Protein AF-A0A953U4Z3-F1 (afdb_monomer_lite)

pLDDT: mean 74.59, std 13.3, range [44.25, 91.62]

Radius of gyration: 20.68 Å; chains: 1; bounding box: 50×20×60 Å

Foldseek 3Di:
DDPPPPPWDKDKDWDDDPQQKIKIWIWTWDDDPVDIDTDIDIDIDHDDDDPPDDDPDD

Secondary structure (DSSP, 8-state):
---------EEEEEEE-TTSEEEEEEEEEEEETTEEEEEEEEEEEE------SS----

Sequence (58 aa):
MLDVNTQQADFGLNYYLRDGLKATASYGRQFSSDGNFNLWTVGIAYRFALPLGPGGLQ

Structure (mmCIF, N/CA/C/O backbone):
data_AF-A0A953U4Z3-F1
#
_entry.id   AF-A0A953U4Z3-F1
#
loop_
_atom_site.group_PDB
_atom_site.id
_atom_site.type_symbol
_atom_site.label_atom_id
_atom_site.label_alt_id
_atom_site.label_comp_id
_atom_site.label_asym_id
_atom_site.label_entity_id
_atom_site.label_seq_id
_atom_site.pdbx_PDB_ins_code
_atom_site.Cartn_x
_atom_site.Cartn_y
_atom_site.Cartn_z
_atom_site.occupancy
_atom_site.B_iso_or_equiv
_atom_site.auth_seq_id
_atom_site.auth_comp_id
_atom_site.auth_asym_id
_atom_site.auth_atom_id
_atom_site.pdbx_PDB_model_num
ATOM 1 N N . MET A 1 1 ? 12.623 -1.561 -38.051 1.00 44.25 1 MET A N 1
ATOM 2 C CA . MET A 1 1 ? 11.797 -1.100 -36.917 1.00 44.25 1 MET A CA 1
ATOM 3 C C . MET A 1 1 ? 12.131 -2.003 -35.750 1.00 44.25 1 MET A C 1
ATOM 5 O O . MET A 1 1 ? 11.948 -3.204 -35.884 1.00 44.25 1 MET A O 1
ATOM 9 N N . LEU A 1 2 ? 12.758 -1.465 -34.704 1.00 49.97 2 LEU A N 1
ATOM 10 C CA . LEU A 1 2 ? 13.085 -2.237 -33.506 1.00 49.97 2 LEU A CA 1
ATOM 11 C C . LEU A 1 2 ? 11.803 -2.395 -32.693 1.00 49.97 2 LEU A C 1
ATOM 13 O O . LEU A 1 2 ? 11.167 -1.405 -32.342 1.00 49.97 2 LEU A O 1
ATOM 17 N N . ASP A 1 3 ? 11.427 -3.648 -32.487 1.00 55.88 3 ASP A N 1
ATOM 18 C CA . ASP A 1 3 ? 10.325 -4.085 -31.645 1.00 55.88 3 ASP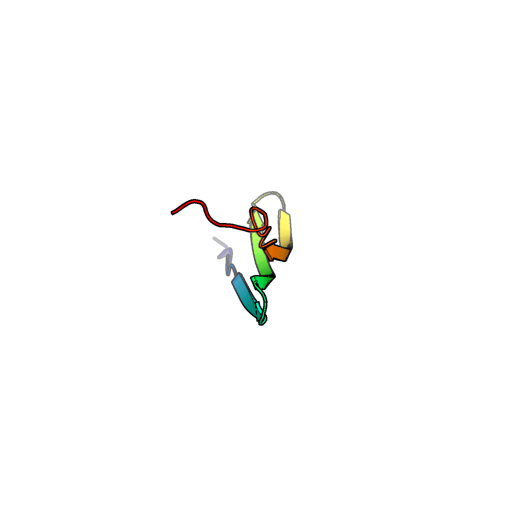 A CA 1
ATOM 19 C C . ASP A 1 3 ? 10.520 -3.514 -30.231 1.00 55.88 3 ASP A C 1
ATOM 21 O O . ASP A 1 3 ? 11.416 -3.922 -29.488 1.00 55.88 3 ASP A O 1
ATOM 25 N N . VAL A 1 4 ? 9.746 -2.483 -29.887 1.00 57.91 4 VAL A N 1
ATOM 26 C CA . VAL A 1 4 ? 9.669 -1.968 -28.519 1.00 57.91 4 VAL A CA 1
ATOM 27 C C . VAL A 1 4 ? 8.791 -2.947 -27.756 1.00 57.91 4 VAL A C 1
ATOM 29 O O . VAL A 1 4 ? 7.566 -2.922 -27.835 1.00 57.91 4 VAL A O 1
ATOM 32 N N . ASN A 1 5 ? 9.448 -3.861 -27.053 1.00 54.41 5 ASN A N 1
ATOM 33 C CA . ASN A 1 5 ? 8.788 -4.827 -26.196 1.00 54.41 5 ASN A CA 1
ATOM 34 C C . ASN A 1 5 ? 8.212 -4.098 -24.964 1.00 54.41 5 ASN A C 1
ATOM 36 O O . ASN A 1 5 ? 8.894 -3.883 -23.961 1.00 54.41 5 ASN A O 1
ATOM 40 N N . THR A 1 6 ? 6.949 -3.682 -25.063 1.00 57.31 6 THR A N 1
ATOM 41 C CA . THR A 1 6 ? 6.126 -3.100 -23.990 1.00 57.31 6 THR A CA 1
ATOM 42 C C . THR A 1 6 ? 5.468 -4.193 -23.147 1.00 57.31 6 THR A C 1
ATOM 44 O O . THR A 1 6 ? 4.260 -4.185 -22.919 1.00 57.31 6 THR A O 1
ATOM 47 N N . GLN A 1 7 ? 6.246 -5.164 -22.662 1.00 60.06 7 GLN A N 1
ATOM 48 C CA . GLN A 1 7 ? 5.750 -6.134 -21.683 1.00 60.06 7 GLN A CA 1
ATOM 49 C C . GLN A 1 7 ? 5.504 -5.445 -20.335 1.00 60.06 7 GLN A C 1
ATOM 51 O O . GLN A 1 7 ? 6.368 -5.384 -19.458 1.00 60.06 7 GLN A O 1
ATOM 56 N N . GLN A 1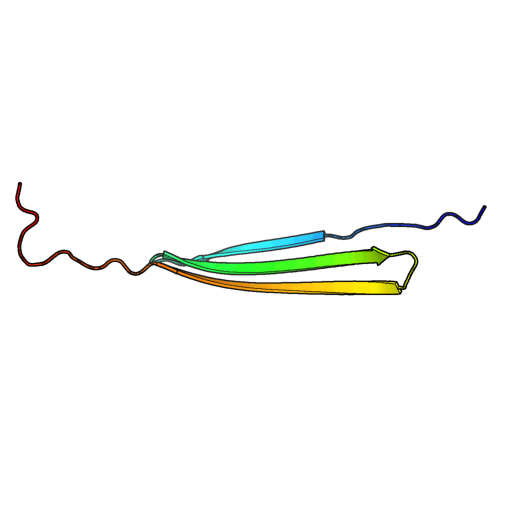 8 ? 4.299 -4.900 -20.185 1.00 63.72 8 GLN A N 1
ATOM 57 C CA . GLN A 1 8 ? 3.752 -4.389 -18.938 1.00 63.72 8 GLN A CA 1
ATOM 58 C C . GLN A 1 8 ? 3.445 -5.580 -18.025 1.00 63.72 8 GLN A C 1
ATOM 60 O O . GLN A 1 8 ? 2.383 -6.180 -18.096 1.00 63.72 8 GLN A O 1
ATOM 65 N N . ALA A 1 9 ? 4.424 -5.975 -17.212 1.00 62.81 9 ALA A N 1
ATOM 66 C CA . ALA A 1 9 ? 4.190 -6.918 -16.130 1.00 62.81 9 ALA A CA 1
ATOM 67 C C . ALA A 1 9 ? 3.476 -6.176 -14.994 1.00 62.81 9 ALA A C 1
ATOM 69 O O . ALA A 1 9 ? 4.076 -5.317 -14.337 1.00 62.81 9 ALA A O 1
ATOM 70 N N . ASP A 1 10 ? 2.203 -6.491 -14.792 1.00 75.69 10 ASP A N 1
ATOM 71 C CA . ASP A 1 10 ? 1.411 -6.048 -13.653 1.00 75.69 10 ASP A CA 1
ATOM 72 C C . ASP A 1 10 ? 1.158 -7.205 -12.678 1.00 75.69 10 ASP A C 1
ATOM 74 O O . ASP A 1 10 ? 0.985 -8.364 -13.054 1.00 75.69 10 ASP A O 1
ATOM 78 N N . PHE A 1 11 ? 1.205 -6.891 -11.386 1.00 81.00 11 PHE A N 1
ATOM 79 C CA . PHE A 1 11 ? 0.917 -7.838 -10.321 1.00 81.00 11 PHE A CA 1
ATOM 80 C C . PHE A 1 11 ? 0.236 -7.124 -9.160 1.00 81.00 11 PHE A C 1
ATOM 82 O O . PHE A 1 11 ? 0.655 -6.044 -8.743 1.00 81.00 11 PHE A O 1
ATOM 89 N N . GLY A 1 12 ? -0.808 -7.739 -8.610 1.00 86.50 12 GLY A N 1
ATOM 90 C CA . GLY A 1 12 ? -1.581 -7.185 -7.508 1.00 86.50 12 GLY A CA 1
ATOM 91 C C . GLY A 1 12 ? -1.928 -8.241 -6.468 1.00 86.50 12 GLY A C 1
ATOM 92 O O . GLY A 1 12 ? -2.415 -9.320 -6.794 1.00 86.50 12 GLY A O 1
ATOM 93 N N . LEU A 1 13 ? -1.723 -7.899 -5.201 1.00 87.25 13 LEU A N 1
ATOM 94 C CA . LEU A 1 13 ? -2.108 -8.679 -4.036 1.00 87.25 13 LEU A CA 1
ATOM 95 C C . LEU A 1 13 ? -3.098 -7.886 -3.192 1.00 87.25 13 LEU A C 1
ATOM 97 O O . LEU A 1 13 ? -2.867 -6.731 -2.833 1.00 87.25 13 LEU A O 1
ATOM 101 N N . ASN A 1 14 ? -4.198 -8.542 -2.838 1.00 89.62 14 ASN A N 1
ATOM 102 C CA . ASN A 1 14 ? -5.180 -8.028 -1.897 1.00 89.62 14 ASN A CA 1
ATOM 103 C C . ASN A 1 14 ? -5.324 -9.041 -0.765 1.00 89.62 14 ASN A C 1
ATOM 105 O O . ASN A 1 14 ? -5.750 -10.170 -0.998 1.00 89.62 14 ASN A O 1
ATOM 109 N N . TYR A 1 15 ? -5.005 -8.619 0.452 1.00 85.38 15 TYR A N 1
ATOM 110 C CA . TYR A 1 15 ? -5.191 -9.416 1.655 1.00 85.38 15 TYR A CA 1
ATOM 111 C C . TYR A 1 15 ? -6.301 -8.818 2.506 1.00 85.38 15 TYR A C 1
ATOM 113 O O . TYR A 1 15 ? -6.254 -7.649 2.887 1.00 85.38 15 TYR A O 1
ATOM 121 N N . TYR A 1 16 ? -7.297 -9.646 2.805 1.00 86.88 16 TYR A N 1
ATOM 122 C CA . TYR A 1 16 ? -8.386 -9.317 3.713 1.00 86.88 16 TYR A CA 1
ATOM 123 C C . TYR A 1 16 ? -8.100 -9.980 5.051 1.00 86.88 16 TYR A C 1
ATOM 125 O O . TYR A 1 16 ? -8.038 -11.206 5.150 1.00 86.88 16 TYR A O 1
ATOM 133 N N . LEU A 1 17 ? -7.894 -9.160 6.070 1.00 82.81 17 LEU A N 1
ATOM 134 C CA . LEU A 1 17 ? -7.732 -9.614 7.437 1.00 82.81 17 LEU A CA 1
ATOM 135 C C . LEU A 1 17 ? -9.104 -9.650 8.115 1.00 82.81 17 LEU A C 1
ATOM 137 O O . LEU A 1 17 ? -10.048 -8.954 7.722 1.00 82.81 17 LEU A O 1
ATOM 141 N N . ARG A 1 18 ? -9.218 -10.501 9.136 1.00 72.69 18 ARG A N 1
ATOM 142 C CA . ARG A 1 18 ? -10.379 -10.480 10.030 1.00 72.69 18 ARG A CA 1
ATOM 143 C C . ARG A 1 18 ? -10.445 -9.089 10.683 1.00 72.69 18 ARG A C 1
ATOM 145 O O . ARG A 1 18 ? -9.408 -8.472 10.894 1.00 72.69 18 ARG A O 1
ATOM 152 N N . ASP A 1 19 ? -11.661 -8.591 10.902 1.00 75.00 19 ASP A N 1
ATOM 153 C CA . ASP A 1 19 ? -11.971 -7.266 11.481 1.00 75.00 19 ASP A CA 1
ATOM 154 C C . ASP A 1 19 ? -11.989 -6.071 10.505 1.00 75.00 19 ASP A C 1
ATOM 156 O O . ASP A 1 19 ? -11.896 -4.915 10.905 1.00 75.00 19 ASP A O 1
ATOM 160 N N . GLY A 1 20 ? -12.174 -6.322 9.202 1.00 75.31 20 GLY A N 1
ATOM 161 C CA . GLY A 1 20 ? -12.411 -5.254 8.215 1.00 75.31 20 GLY A CA 1
ATOM 162 C C . GLY A 1 20 ? -11.154 -4.480 7.806 1.00 75.31 20 GLY A C 1
ATOM 163 O O . GLY A 1 20 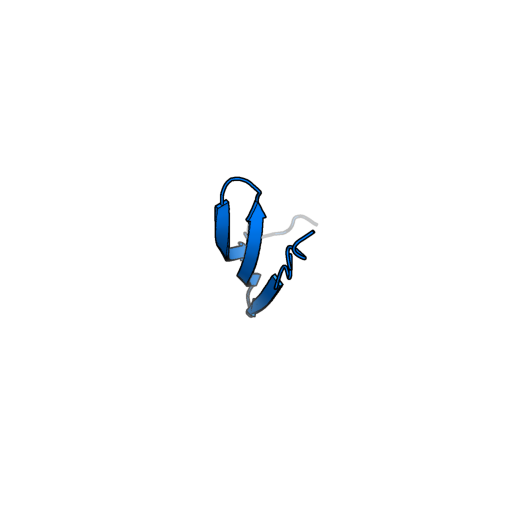? -11.254 -3.447 7.140 1.00 75.31 20 GLY A O 1
ATOM 164 N N . LEU A 1 21 ? -9.981 -4.989 8.184 1.00 85.75 21 LEU A N 1
ATOM 165 C CA . LEU A 1 21 ? -8.680 -4.519 7.738 1.00 85.75 21 LEU A CA 1
ATOM 166 C C . LEU A 1 21 ? -8.330 -5.158 6.385 1.00 85.75 21 LEU A C 1
ATOM 168 O O . LEU A 1 21 ? -8.389 -6.374 6.212 1.00 85.75 21 LEU A O 1
ATOM 172 N N . LYS A 1 22 ? -7.945 -4.337 5.412 1.00 91.06 22 LYS A N 1
ATOM 173 C CA . LYS A 1 22 ? -7.510 -4.753 4.079 1.00 91.06 22 LYS A CA 1
ATOM 174 C C . LYS A 1 22 ? -6.129 -4.177 3.804 1.00 91.06 22 LYS A C 1
ATOM 176 O O . LYS A 1 22 ? -5.915 -2.979 3.960 1.00 91.06 22 LYS A O 1
ATOM 181 N N . ALA A 1 23 ? -5.220 -5.022 3.344 1.00 90.56 23 ALA A N 1
ATOM 182 C CA . ALA A 1 23 ? -3.933 -4.612 2.806 1.00 90.56 23 ALA A CA 1
ATOM 183 C C . ALA A 1 23 ? -3.915 -4.845 1.294 1.00 90.56 23 ALA A C 1
ATOM 185 O O . ALA A 1 23 ? -4.402 -5.866 0.799 1.00 90.56 23 ALA A O 1
ATOM 186 N N . THR A 1 24 ? -3.355 -3.898 0.554 1.00 91.19 24 THR A N 1
ATOM 187 C CA . THR A 1 24 ? -3.222 -3.960 -0.900 1.00 91.19 24 THR A CA 1
ATOM 188 C C . THR A 1 24 ? -1.798 -3.634 -1.290 1.00 91.19 24 THR A C 1
ATOM 190 O O . THR A 1 24 ? -1.255 -2.622 -0.855 1.00 91.19 24 THR A O 1
ATOM 193 N N . ALA A 1 25 ? -1.201 -4.459 -2.134 1.00 90.25 25 ALA A N 1
ATOM 194 C CA . ALA A 1 25 ? 0.081 -4.173 -2.750 1.00 90.25 25 ALA A CA 1
ATOM 195 C C . ALA A 1 25 ? -0.050 -4.432 -4.243 1.00 90.25 25 ALA A C 1
ATOM 197 O O . ALA A 1 25 ? -0.612 -5.439 -4.657 1.00 90.25 25 ALA A O 1
ATOM 198 N N . SER A 1 26 ? 0.451 -3.520 -5.055 1.00 88.38 26 SER A N 1
ATOM 199 C CA . SER A 1 26 ? 0.433 -3.651 -6.502 1.00 88.38 26 SER A CA 1
ATOM 200 C C . SER A 1 26 ? 1.721 -3.107 -7.083 1.00 88.38 26 SER A C 1
ATOM 202 O O . SER A 1 26 ? 2.301 -2.144 -6.575 1.00 88.38 26 SER A O 1
ATOM 204 N N . TYR A 1 27 ? 2.172 -3.772 -8.129 1.00 84.00 27 TYR A N 1
ATOM 205 C CA . TYR A 1 27 ? 3.334 -3.414 -8.906 1.00 84.00 27 TYR A CA 1
ATOM 206 C C . TYR A 1 27 ? 2.931 -3.359 -10.369 1.00 84.00 27 TYR A C 1
ATOM 208 O O . TYR A 1 27 ? 2.282 -4.273 -10.875 1.00 84.00 27 TYR A O 1
ATOM 216 N N . GLY A 1 28 ? 3.336 -2.293 -11.040 1.00 82.75 28 GLY A N 1
ATOM 217 C CA . GLY A 1 28 ? 3.209 -2.157 -12.478 1.00 82.75 28 GLY A CA 1
ATOM 218 C C . GLY A 1 28 ? 4.454 -1.504 -13.048 1.00 82.75 28 GLY A C 1
ATOM 219 O O . GLY A 1 28 ? 5.108 -0.681 -12.403 1.00 82.75 28 GLY A O 1
ATOM 220 N N . ARG A 1 29 ? 4.787 -1.855 -14.286 1.00 78.00 29 ARG A N 1
ATOM 221 C CA . ARG A 1 29 ? 5.799 -1.138 -15.059 1.00 78.00 29 ARG A CA 1
ATOM 222 C C . ARG A 1 29 ? 5.120 -0.322 -16.151 1.00 78.00 29 ARG A C 1
ATOM 224 O O . ARG A 1 29 ? 4.332 -0.854 -16.932 1.00 78.00 29 ARG A O 1
ATOM 231 N N . GLN A 1 30 ? 5.432 0.967 -16.211 1.00 71.81 30 GLN A N 1
ATOM 232 C CA . GLN A 1 30 ? 4.965 1.850 -17.271 1.00 71.81 30 GLN A CA 1
ATOM 233 C C . GLN A 1 30 ? 6.134 2.204 -18.188 1.00 71.81 30 GLN A C 1
ATOM 235 O O . GLN A 1 30 ? 7.114 2.812 -17.761 1.00 71.81 30 GLN A O 1
ATOM 240 N N . PHE A 1 31 ? 6.000 1.841 -19.461 1.00 67.50 31 PHE A N 1
ATOM 241 C CA . PHE A 1 31 ? 6.927 2.232 -20.514 1.00 67.50 31 PHE A CA 1
ATOM 242 C C . PHE A 1 31 ? 6.346 3.466 -21.204 1.00 67.50 31 PHE A C 1
ATOM 244 O O . PHE A 1 31 ? 5.366 3.357 -21.940 1.00 67.50 31 PHE A O 1
ATOM 251 N N . SER A 1 32 ? 6.903 4.642 -20.925 1.00 66.25 32 SER A N 1
ATOM 252 C CA . SER A 1 32 ? 6.595 5.868 -21.664 1.00 66.25 32 SER A CA 1
ATOM 253 C C . SER A 1 32 ? 7.742 6.188 -22.621 1.00 66.25 32 SER A C 1
ATOM 255 O O . SER A 1 32 ? 8.888 5.811 -22.372 1.00 66.25 32 SER A O 1
ATOM 257 N N . SER A 1 33 ? 7.452 6.911 -23.701 1.00 63.59 33 SER A N 1
ATOM 258 C CA . SER A 1 33 ? 8.466 7.423 -24.633 1.00 63.59 33 SER A CA 1
ATOM 259 C C . SER A 1 33 ? 9.490 8.346 -23.958 1.00 63.59 33 SER A C 1
ATOM 261 O O . SER A 1 33 ? 10.621 8.423 -24.426 1.00 63.59 33 SER A O 1
ATOM 263 N N . ASP A 1 34 ? 9.120 8.976 -22.838 1.00 67.62 34 ASP A N 1
ATOM 264 C CA . ASP A 1 34 ? 9.995 9.845 -22.033 1.00 67.62 34 ASP A CA 1
ATOM 265 C C . ASP A 1 34 ? 10.771 9.105 -20.930 1.00 67.62 34 ASP A C 1
ATOM 267 O O . ASP A 1 34 ? 11.613 9.697 -20.255 1.00 67.62 34 ASP A O 1
ATOM 271 N N . GLY A 1 35 ? 10.506 7.813 -20.710 1.00 60.91 35 GLY A N 1
ATOM 272 C CA . GLY A 1 35 ? 11.195 7.052 -19.673 1.00 60.91 35 GLY A CA 1
ATOM 273 C C . GLY A 1 35 ? 10.431 5.836 -19.167 1.00 60.91 35 GLY A C 1
ATOM 274 O O . GLY A 1 35 ? 9.205 5.740 -19.249 1.00 60.91 35 GLY A O 1
ATOM 275 N N . ASN A 1 36 ? 11.194 4.890 -18.623 1.00 68.81 36 ASN A N 1
ATOM 276 C CA . ASN A 1 36 ? 10.680 3.658 -18.045 1.00 68.81 36 ASN A CA 1
ATOM 277 C C . ASN A 1 36 ? 10.506 3.842 -16.533 1.00 68.81 36 ASN A C 1
ATOM 279 O O . ASN A 1 36 ? 11.490 4.076 -15.827 1.00 68.81 36 ASN A O 1
ATOM 283 N N . PHE A 1 37 ? 9.275 3.738 -16.035 1.00 76.88 37 PHE A N 1
ATOM 284 C CA . PHE A 1 37 ? 8.964 3.962 -14.626 1.00 76.88 37 PHE A CA 1
ATOM 285 C C . PHE A 1 37 ? 8.436 2.685 -13.975 1.00 76.88 37 PHE A C 1
ATOM 287 O O . PHE A 1 37 ? 7.499 2.039 -14.452 1.00 76.88 37 PHE A O 1
ATOM 294 N N . ASN A 1 38 ? 9.048 2.330 -12.849 1.00 81.69 38 ASN A N 1
ATOM 295 C CA . ASN A 1 38 ? 8.570 1.270 -11.977 1.00 81.69 38 ASN A CA 1
ATOM 296 C C . ASN A 1 38 ? 7.589 1.880 -10.967 1.00 81.69 38 ASN A C 1
ATOM 298 O O . ASN A 1 38 ? 7.992 2.697 -10.138 1.00 81.69 38 ASN A O 1
ATOM 302 N N . LEU A 1 39 ? 6.322 1.473 -11.024 1.00 83.44 39 LEU A N 1
ATOM 303 C CA . LEU A 1 39 ? 5.267 1.972 -10.151 1.00 83.44 39 LEU A CA 1
ATOM 304 C C . LEU A 1 39 ? 4.930 0.917 -9.095 1.00 83.44 39 LEU A C 1
ATOM 306 O O . LEU A 1 39 ? 4.470 -0.180 -9.405 1.00 83.44 39 LEU A O 1
ATOM 310 N N . TRP A 1 40 ? 5.155 1.262 -7.832 1.00 86.69 40 TRP A N 1
ATOM 311 C CA . TRP A 1 40 ? 4.752 0.453 -6.685 1.00 86.69 40 TRP A CA 1
ATOM 312 C C . TRP A 1 40 ? 3.659 1.196 -5.931 1.00 86.69 40 TRP A C 1
ATOM 314 O O . TRP A 1 40 ? 3.821 2.366 -5.592 1.00 86.69 40 TRP A O 1
ATOM 324 N N . THR A 1 41 ? 2.537 0.535 -5.671 1.00 88.38 41 THR A N 1
ATOM 325 C CA . THR A 1 41 ? 1.427 1.097 -4.897 1.00 88.38 41 THR A CA 1
ATOM 326 C C . THR A 1 41 ? 1.094 0.160 -3.751 1.00 88.38 41 THR A C 1
ATOM 328 O O . THR A 1 41 ? 0.730 -0.997 -3.960 1.00 88.38 41 THR A O 1
ATOM 331 N N . VAL A 1 42 ? 1.216 0.676 -2.532 1.00 91.50 42 VAL A N 1
ATOM 332 C CA . VAL A 1 42 ? 0.853 -0.014 -1.294 1.00 91.50 42 VAL A CA 1
ATOM 333 C C . VAL A 1 42 ? -0.268 0.751 -0.609 1.00 91.50 42 VAL A C 1
ATOM 335 O O . VAL A 1 42 ? -0.296 1.980 -0.627 1.00 91.50 42 VAL A O 1
ATOM 338 N N . GLY A 1 43 ? -1.206 0.025 -0.018 1.00 91.62 43 GLY A N 1
ATOM 339 C CA . GLY A 1 43 ? -2.382 0.597 0.613 1.00 91.62 43 GLY A CA 1
ATOM 340 C C . GLY A 1 43 ? -2.831 -0.237 1.799 1.00 91.62 43 GLY A C 1
ATOM 341 O O . GLY A 1 43 ? -2.727 -1.464 1.801 1.00 91.62 43 GLY A O 1
ATOM 342 N N . ILE A 1 44 ? -3.340 0.453 2.810 1.00 90.56 44 ILE A N 1
ATOM 343 C CA . ILE A 1 44 ? -4.010 -0.147 3.954 1.00 90.56 44 ILE A CA 1
ATOM 344 C C . ILE A 1 44 ? -5.351 0.553 4.126 1.00 90.56 44 ILE A C 1
ATOM 346 O O . ILE A 1 44 ? -5.440 1.778 4.067 1.00 90.56 44 ILE A O 1
ATOM 350 N N . ALA A 1 45 ? -6.406 -0.228 4.294 1.00 89.81 45 ALA A N 1
ATOM 351 C CA . ALA A 1 45 ? -7.745 0.272 4.538 1.00 89.81 45 ALA A CA 1
ATOM 352 C C . ALA A 1 45 ? -8.291 -0.413 5.782 1.00 89.81 45 ALA A C 1
ATOM 354 O O . ALA A 1 45 ? -8.241 -1.635 5.889 1.00 89.81 45 ALA A O 1
ATOM 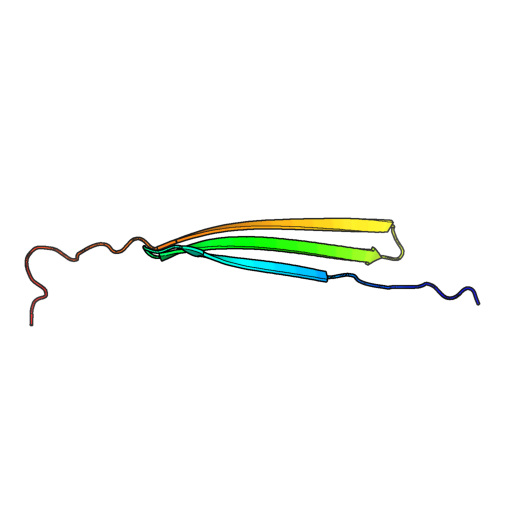355 N N . TYR A 1 46 ? -8.821 0.367 6.714 1.00 87.25 46 TYR A N 1
ATOM 356 C CA . TYR A 1 46 ? -9.456 -0.146 7.919 1.00 87.25 46 TYR A CA 1
ATOM 357 C C . TYR A 1 46 ? -10.866 0.419 8.035 1.00 87.25 46 TYR A C 1
ATOM 359 O O . TYR A 1 46 ? -11.084 1.611 7.805 1.00 87.25 46 TYR A O 1
ATOM 367 N N . ARG A 1 47 ? -11.828 -0.439 8.378 1.00 86.06 47 ARG A N 1
ATOM 368 C CA . ARG A 1 47 ? -13.226 -0.047 8.550 1.00 86.06 47 ARG A CA 1
ATOM 369 C C . ARG A 1 47 ? -13.561 0.082 10.032 1.00 86.06 47 ARG A C 1
ATOM 371 O O . ARG A 1 47 ? -13.654 -0.914 10.738 1.00 86.06 47 ARG A O 1
ATOM 378 N N . PHE A 1 48 ? -13.839 1.304 10.475 1.00 80.56 48 PHE A N 1
ATOM 379 C CA . PHE A 1 48 ? -14.392 1.549 11.804 1.00 80.56 48 PHE A CA 1
ATOM 380 C C . PHE A 1 48 ? -15.884 1.193 11.820 1.00 80.56 48 PHE A C 1
ATOM 382 O O . PHE A 1 48 ? -16.673 1.756 11.060 1.00 80.56 48 PHE A O 1
ATOM 389 N N . ALA A 1 49 ? -16.279 0.265 12.690 1.00 75.81 49 ALA A N 1
ATOM 390 C CA . ALA A 1 49 ? -17.675 0.053 13.049 1.00 75.81 49 ALA A CA 1
ATOM 391 C C . ALA A 1 49 ? -17.964 0.881 14.307 1.00 75.81 49 ALA A C 1
ATOM 393 O O . ALA A 1 49 ? -17.614 0.477 15.412 1.00 75.81 49 ALA A O 1
ATOM 394 N N . LEU A 1 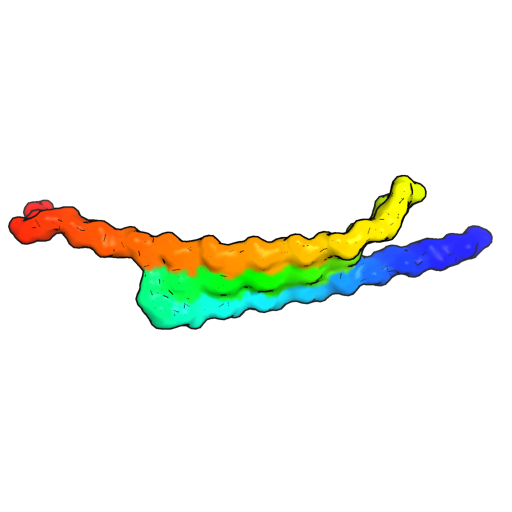50 ? -18.543 2.070 14.135 1.00 76.12 50 LEU A N 1
ATOM 395 C CA . LEU A 1 50 ? -19.011 2.876 15.260 1.00 76.12 50 LEU A CA 1
ATOM 396 C C . LEU A 1 50 ? -20.392 2.354 15.681 1.00 76.12 50 LEU A C 1
ATOM 398 O O . LEU A 1 50 ? -21.329 2.465 14.887 1.00 76.12 50 LEU A O 1
ATOM 402 N N . PRO A 1 51 ? -20.551 1.776 16.886 1.00 70.69 51 PRO A N 1
ATOM 403 C CA . PRO A 1 51 ? -21.877 1.470 17.396 1.00 70.69 51 PRO A CA 1
ATOM 404 C C . PRO A 1 51 ? -22.613 2.791 17.639 1.00 70.69 51 PRO A C 1
ATOM 406 O O . PRO A 1 51 ? -22.152 3.646 18.397 1.00 70.69 51 PRO A O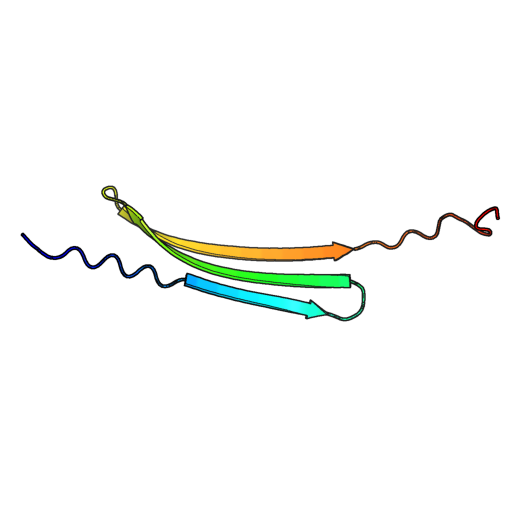 1
ATOM 409 N N . LEU A 1 52 ? -23.755 2.972 16.980 1.00 71.38 52 LEU A N 1
ATOM 410 C CA . LEU A 1 52 ? -24.654 4.106 17.193 1.00 71.38 52 LEU A CA 1
ATOM 411 C C . LEU A 1 52 ? -25.386 3.939 18.543 1.00 71.38 52 LEU A C 1
ATOM 413 O O . LEU A 1 52 ? -26.571 3.644 18.563 1.00 71.38 52 LEU A O 1
ATOM 417 N N . GLY A 1 53 ? -24.675 4.098 19.667 1.00 67.62 53 GLY A N 1
ATOM 418 C CA . GLY A 1 53 ? -25.241 4.244 21.020 1.00 67.62 53 GLY A CA 1
ATOM 419 C C . GLY A 1 53 ? -26.011 3.038 21.603 1.00 67.62 53 GLY A C 1
ATOM 420 O O . GLY A 1 53 ? -26.230 2.033 20.928 1.00 67.62 53 GLY A O 1
ATOM 421 N N . PRO A 1 54 ? -26.403 3.097 22.895 1.00 62.84 54 PRO A N 1
ATOM 422 C CA . PRO A 1 54 ? -27.167 2.044 23.559 1.00 62.84 54 PRO A CA 1
ATOM 423 C C . PRO A 1 54 ? -28.615 2.066 23.055 1.00 62.84 54 PRO A C 1
ATOM 425 O O . PRO A 1 54 ? -29.482 2.714 23.632 1.00 62.84 54 PRO A O 1
ATOM 428 N N . GLY A 1 55 ? -28.852 1.369 21.948 1.00 61.53 55 GLY A N 1
ATOM 429 C CA . GLY A 1 55 ? -30.163 1.239 21.328 1.00 61.53 55 GLY A CA 1
ATOM 430 C C . GLY A 1 55 ? -30.138 1.714 19.885 1.00 61.53 55 GLY A C 1
ATOM 431 O O . GLY A 1 55 ? -30.275 2.902 19.609 1.00 61.53 55 GLY A O 1
ATOM 432 N N . GLY A 1 56 ? -30.068 0.765 18.951 1.00 54.88 56 GLY A N 1
ATOM 433 C CA . GLY A 1 56 ? -30.788 0.972 17.703 1.00 54.88 56 GLY A CA 1
ATOM 434 C C . GLY A 1 56 ? -32.246 1.225 18.082 1.00 54.88 56 GLY A C 1
ATOM 435 O O . GLY A 1 56 ? -32.896 0.349 18.649 1.00 54.88 56 GLY A O 1
ATOM 436 N N . LEU A 1 57 ? -32.727 2.451 17.896 1.00 52.34 57 LEU A N 1
ATOM 437 C CA . LEU A 1 57 ? -34.149 2.736 18.002 1.00 52.34 57 LEU A CA 1
ATOM 438 C C . LEU A 1 57 ? -34.833 2.061 16.805 1.00 52.34 57 LEU A C 1
ATOM 440 O O . LEU A 1 57 ? -34.769 2.589 15.697 1.00 52.34 57 LEU A O 1
ATOM 444 N N . GLN A 1 58 ? -35.494 0.941 17.129 1.00 45.53 58 GLN A N 1
ATOM 445 C CA . GLN A 1 58 ? -36.433 0.105 16.359 1.00 45.53 58 GLN A CA 1
ATOM 446 C C . GLN A 1 58 ? -35.847 -0.907 15.370 1.00 45.53 58 GLN A C 1
ATOM 448 O O . GLN A 1 58 ? -35.137 -0.516 14.421 1.00 45.53 58 GLN A O 1
#